Protein AF-D8SFE8-F1 (afdb_monomer)

Foldseek 3Di:
DFPDPAQLPDPLVAAKWWWPDKDFPDPVVCVQQPDAQQGDPSSVVPDPPGPQKGFPTWMWGDDSPQFKIKIKTWIAGPNKTKIKIWIWGWDWDQDPPPSGIKIKIFTAWIWIAIPNRTPDIDGPVPVRDIWIKAWPHDDNFKTWIAIRSRMITIITGDPDDDPD

Nearest PDB structures (foldseek):
  4v0n-assembly3_B  TM=2.119E-01  e=1.381E-01  Chlamydomonas reinhardtii
  6ehb-assembly1_B  TM=2.806E-01  e=8.414E-01  Vibrio cholerae O395
  8glv-assembly1_Cq  TM=2.245E-01  e=4.768E-01  Chlamydomonas reinhardtii
  2pcs-assembly1_A  TM=2.426E-01  e=4.623E+00  Geobacillus kaustophilus HTA426

pLDDT: mean 84.05, std 14.78, range [43.22, 97.56]

Secondary structure (DSSP, 8-state):
--SSSSGGGSGGGSEEEEEEEEEESSHHHHHHHTT-TTHHHHGGG--TTTTTEEEEEEEEEEETTTTEEEEEEEEEETTEEEEEEEEEEEEEEE-TTTSSEEEEEEEEEEEEEETTEEEEEEE-TTT--EEEEEEEEE-SSEEEEEETTTEEEEEEE--PPP--

Solvent-accessible surface area (backbone atoms only — not comparable to full-atom values): 8966 Å² total; per-residue (Å²): 133,55,84,38,91,56,31,73,79,37,77,69,60,37,45,38,27,37,56,78,45,57,45,57,70,48,67,86,52,32,81,78,63,68,89,54,72,30,46,75,64,54,58,75,65,67,60,95,58,79,89,52,47,33,49,75,44,42,39,39,38,33,36,72,84,84,24,36,36,36,43,36,41,30,30,36,42,92,88,44,46,34,32,43,36,36,40,23,42,35,45,82,41,80,39,89,89,71,83,41,56,27,40,37,34,35,41,41,32,43,35,36,29,47,77,76,40,77,77,46,74,46,77,28,78,90,73,50,52,70,48,40,36,39,55,76,32,32,54,91,52,42,37,32,34,35,40,71,85,44,29,41,37,37,28,33,56,48,88,76,75,82,91,110

Organism: Selaginella moellendorffii (NCBI:txid88036)

Sequence (164 aa):
MNPTENPVNSHLLSGTWALLYTAPLNEEIVDRYAGTEEGPFLSRIKPLAFGTIKQTRSLQIIDSINGSVKNIADFSFLGINGSLCINAAAVKSLEPDTQGVRLLVTFESFVLTINRIRVATISLAFIKPKGWVDTTYLDDDMRVGRGDKGSIFVAVRTKMVPSL

InterPro domains:
  IPR006843 Plastid lipid-associated protein/fibrillin conserved domain [PF04755] (1-154)
  IPR039633 Plastid-lipid-associated protein [PTHR31906] (2-158)

Structure (mmCIF, N/CA/C/O backbone):
data_AF-D8SFE8-F1
#
_entry.id   AF-D8SFE8-F1
#
loop_
_atom_site.group_PDB
_atom_site.id
_atom_site.type_symbol
_atom_site.label_atom_id
_atom_site.label_alt_id
_atom_site.label_comp_id
_atom_site.label_asym_id
_atom_site.label_entity_id
_atom_site.label_seq_id
_atom_site.pdbx_PDB_ins_code
_atom_site.Cartn_x
_atom_site.Cartn_y
_atom_site.Cartn_z
_atom_site.occupancy
_atom_site.B_iso_or_equiv
_atom_site.auth_seq_id
_atom_site.auth_comp_id
_atom_site.auth_asym_id
_atom_site.auth_atom_id
_atom_site.pdbx_PDB_model_num
ATOM 1 N N . MET A 1 1 ? 8.213 -17.397 -14.082 1.00 70.75 1 MET A N 1
ATOM 2 C CA . MET A 1 1 ? 8.604 -16.165 -14.802 1.00 70.75 1 MET A CA 1
ATOM 3 C C . MET A 1 1 ? 7.561 -15.102 -14.477 1.00 70.75 1 MET A C 1
ATOM 5 O O . MET A 1 1 ? 6.412 -15.482 -14.297 1.00 70.75 1 MET A O 1
ATOM 9 N N . ASN A 1 2 ? 7.940 -13.834 -14.311 1.00 87.00 2 ASN A N 1
ATOM 10 C CA . ASN A 1 2 ? 6.972 -12.754 -14.086 1.00 87.00 2 ASN A CA 1
ATOM 11 C C . ASN A 1 2 ? 6.235 -12.472 -15.412 1.00 87.00 2 ASN A C 1
ATOM 13 O O . ASN A 1 2 ? 6.927 -12.199 -16.392 1.00 87.00 2 ASN A O 1
ATOM 17 N N . PRO A 1 3 ? 4.893 -12.566 -15.481 1.00 94.44 3 PRO A N 1
ATOM 18 C CA . PRO A 1 3 ? 4.162 -12.382 -16.737 1.00 94.44 3 PRO A CA 1
ATOM 19 C C . PRO A 1 3 ? 4.207 -10.936 -17.244 1.00 94.44 3 PRO A C 1
ATOM 21 O O . PRO A 1 3 ? 4.039 -10.703 -18.437 1.00 94.44 3 PRO A O 1
ATOM 24 N N . THR A 1 4 ? 4.490 -9.970 -16.365 1.00 94.31 4 THR A N 1
ATOM 25 C CA . THR A 1 4 ? 4.733 -8.578 -16.748 1.00 94.31 4 THR A CA 1
ATOM 26 C C . THR A 1 4 ? 6.224 -8.264 -16.648 1.00 94.31 4 THR A C 1
ATOM 28 O O . THR A 1 4 ? 6.738 -8.068 -15.550 1.00 94.31 4 THR A O 1
ATOM 31 N N . GLU A 1 5 ? 6.926 -8.162 -17.780 1.00 88.56 5 GLU A N 1
ATOM 32 C CA . GLU A 1 5 ? 8.382 -7.921 -17.810 1.00 88.56 5 GLU A CA 1
ATOM 33 C C . GLU A 1 5 ? 8.804 -6.609 -17.130 1.00 88.56 5 GLU A C 1
ATOM 35 O O . GLU A 1 5 ? 9.834 -6.560 -16.462 1.00 88.56 5 GLU A O 1
ATOM 40 N N . ASN A 1 6 ? 7.991 -5.551 -17.246 1.00 89.44 6 ASN A N 1
ATOM 41 C CA . ASN A 1 6 ? 8.247 -4.257 -16.608 1.00 89.44 6 ASN A CA 1
ATOM 42 C C . ASN A 1 6 ? 7.056 -3.803 -15.742 1.00 89.44 6 ASN A C 1
ATOM 44 O O . ASN A 1 6 ? 6.259 -2.960 -16.171 1.00 89.44 6 ASN A O 1
ATOM 48 N N . PRO A 1 7 ? 6.907 -4.349 -14.519 1.00 93.31 7 PRO A N 1
ATOM 49 C CA . PRO A 1 7 ? 5.730 -4.117 -13.686 1.00 93.31 7 PRO A CA 1
ATOM 50 C C . PRO A 1 7 ? 5.452 -2.649 -13.380 1.00 93.31 7 PRO A C 1
ATOM 52 O O . PRO A 1 7 ? 4.308 -2.215 -13.462 1.00 93.31 7 PRO A O 1
ATOM 55 N N . VAL A 1 8 ? 6.487 -1.862 -13.069 1.00 91.62 8 VAL A N 1
ATOM 56 C CA . VAL A 1 8 ? 6.315 -0.456 -12.665 1.00 91.62 8 VAL A CA 1
ATOM 57 C C . VAL A 1 8 ? 5.862 0.440 -13.819 1.00 91.62 8 VAL A C 1
ATOM 59 O O . VAL A 1 8 ? 5.186 1.450 -13.601 1.00 91.62 8 VAL A O 1
ATOM 62 N N . ASN A 1 9 ? 6.172 0.058 -15.057 1.00 91.31 9 ASN A N 1
ATOM 63 C CA . ASN A 1 9 ? 5.683 0.753 -16.245 1.00 91.31 9 ASN A CA 1
ATOM 64 C C . ASN A 1 9 ? 4.363 0.200 -16.786 1.00 91.31 9 ASN A C 1
ATOM 66 O O . ASN A 1 9 ? 3.749 0.851 -17.629 1.00 91.31 9 ASN A O 1
ATOM 70 N N . SER A 1 10 ? 3.903 -0.949 -16.295 1.00 94.12 10 SER A N 1
ATOM 71 C CA . SER A 1 10 ? 2.640 -1.533 -16.727 1.00 94.12 10 SER A CA 1
ATOM 72 C C . SER A 1 10 ? 1.444 -0.740 -16.207 1.00 94.12 10 SER A C 1
ATOM 74 O O . SER A 1 10 ? 1.388 -0.335 -15.045 1.00 94.12 10 SER A O 1
ATOM 76 N N . HIS A 1 11 ? 0.433 -0.589 -17.061 1.00 94.31 11 HIS A N 1
ATOM 77 C CA . HIS A 1 11 ? -0.867 -0.043 -16.678 1.00 94.31 11 HIS A CA 1
ATOM 78 C C . HIS A 1 11 ? -1.546 -0.881 -15.582 1.00 94.31 11 HIS A C 1
ATOM 80 O O . HIS A 1 11 ? -2.313 -0.337 -14.788 1.00 94.31 11 HIS A O 1
ATOM 86 N N . LEU A 1 12 ? -1.209 -2.175 -15.491 1.00 96.50 12 LEU A N 1
ATOM 87 C CA . LEU A 1 12 ? -1.717 -3.079 -14.464 1.00 96.50 12 LEU A CA 1
ATOM 88 C C . LEU A 1 12 ? -1.310 -2.640 -13.053 1.00 96.50 12 LEU A C 1
ATOM 90 O O . LEU A 1 12 ? -2.020 -2.953 -12.104 1.00 96.50 12 LEU A O 1
ATOM 94 N N . LEU A 1 13 ? -0.211 -1.901 -12.863 1.00 96.06 13 LEU A N 1
ATOM 95 C CA . LEU A 1 13 ? 0.205 -1.505 -11.515 1.00 96.06 13 LEU A CA 1
ATOM 96 C C . LEU A 1 13 ? -0.811 -0.560 -10.852 1.00 96.06 13 LEU A C 1
ATOM 98 O O . LEU A 1 13 ? -1.033 -0.641 -9.639 1.00 96.06 13 LEU A O 1
ATOM 102 N N . SER A 1 14 ? -1.439 0.316 -11.640 1.00 96.06 14 SER A N 1
ATOM 103 C CA . SER A 1 14 ? -2.481 1.206 -11.135 1.00 96.06 14 SER A CA 1
ATOM 104 C C . SER A 1 14 ? -3.715 0.411 -10.701 1.00 96.06 14 SER A C 1
ATOM 106 O O . SER A 1 14 ? -4.155 -0.525 -11.370 1.00 96.06 14 SER A O 1
ATOM 108 N N . GLY A 1 15 ? -4.294 0.792 -9.565 1.00 95.62 15 GLY A N 1
ATOM 109 C CA . GLY A 1 15 ? -5.487 0.160 -9.012 1.00 95.62 15 GLY A CA 1
ATOM 110 C C . GLY A 1 15 ? -5.470 0.059 -7.493 1.00 95.62 15 GLY A C 1
ATOM 111 O O . GLY A 1 15 ? -4.605 0.609 -6.808 1.00 95.62 15 GLY A O 1
ATOM 112 N N . THR A 1 16 ? -6.463 -0.648 -6.960 1.00 97.00 16 THR A N 1
ATOM 113 C CA . THR A 1 16 ? -6.579 -0.939 -5.531 1.00 97.00 16 THR A CA 1
ATOM 114 C C . THR A 1 16 ? -6.128 -2.365 -5.254 1.00 97.00 16 THR A C 1
ATOM 116 O O . THR A 1 16 ? -6.608 -3.319 -5.865 1.00 97.00 16 THR A O 1
ATOM 119 N N . TRP A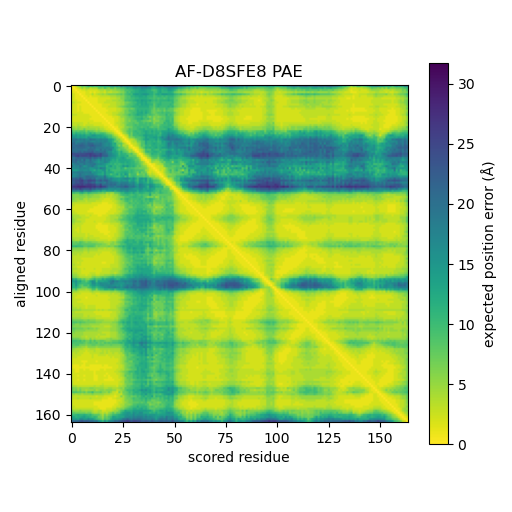 1 17 ? -5.216 -2.492 -4.298 1.00 96.88 17 TRP A N 1
ATOM 120 C CA . TRP A 1 17 ? -4.575 -3.736 -3.910 1.00 96.88 17 TRP A CA 1
ATOM 121 C C . TRP A 1 17 ? -4.862 -4.028 -2.440 1.00 96.88 17 TRP A C 1
ATOM 123 O O . TRP A 1 17 ? -4.507 -3.227 -1.580 1.00 96.88 17 TRP A O 1
ATOM 133 N N . ALA A 1 18 ? -5.474 -5.166 -2.137 1.00 95.38 18 ALA A N 1
ATOM 134 C CA . ALA A 1 18 ? -5.616 -5.658 -0.773 1.00 95.38 18 ALA A CA 1
ATOM 135 C C . ALA A 1 18 ? -4.341 -6.396 -0.361 1.00 95.38 18 ALA A C 1
ATOM 137 O O . ALA A 1 18 ? -3.916 -7.333 -1.037 1.00 95.38 18 ALA A O 1
ATOM 138 N N . LEU A 1 19 ? -3.722 -5.969 0.735 1.00 92.75 19 LEU A N 1
ATOM 139 C CA . LEU A 1 19 ? -2.509 -6.584 1.257 1.00 92.75 19 LEU A CA 1
ATOM 140 C C . LEU A 1 19 ? -2.865 -7.894 1.970 1.00 92.75 19 LEU A C 1
ATOM 142 O O . LEU A 1 19 ? -3.556 -7.869 2.987 1.00 92.75 19 LEU A O 1
ATOM 146 N N . LEU A 1 20 ? -2.394 -9.024 1.443 1.00 87.81 20 LEU A N 1
ATOM 147 C CA . LEU A 1 20 ? -2.613 -10.345 2.042 1.00 87.81 20 LEU A CA 1
ATOM 148 C C . LEU A 1 20 ? -1.522 -10.699 3.047 1.00 87.81 20 LEU A C 1
ATOM 150 O O . LEU A 1 20 ? -1.792 -11.302 4.080 1.00 87.81 20 LEU A O 1
ATOM 154 N N . TYR A 1 21 ? -0.284 -10.321 2.738 1.00 83.56 21 TYR A N 1
ATOM 155 C CA . TYR A 1 21 ? 0.873 -10.654 3.553 1.00 83.56 21 TYR A CA 1
ATOM 156 C C . TYR A 1 21 ? 1.905 -9.537 3.509 1.00 83.56 21 TYR A C 1
ATOM 158 O O . TYR A 1 21 ? 2.146 -8.944 2.455 1.00 83.56 21 TYR A O 1
ATOM 166 N N . THR A 1 22 ? 2.563 -9.303 4.641 1.00 82.31 22 THR A N 1
ATOM 167 C CA . THR A 1 22 ? 3.867 -8.650 4.673 1.00 82.31 22 THR A CA 1
ATOM 168 C C . THR A 1 22 ? 4.756 -9.353 5.682 1.00 82.31 22 THR A C 1
ATOM 170 O O . THR A 1 22 ? 4.273 -9.790 6.725 1.00 82.31 22 THR A O 1
ATOM 173 N N . ALA A 1 23 ? 6.052 -9.388 5.409 1.00 74.44 23 ALA A N 1
ATOM 174 C CA . ALA A 1 23 ? 7.038 -9.758 6.408 1.00 74.44 23 ALA A CA 1
ATOM 175 C C . ALA A 1 23 ? 8.328 -8.964 6.227 1.00 74.44 23 ALA A C 1
ATOM 177 O O . ALA A 1 23 ? 8.653 -8.564 5.101 1.00 74.44 23 ALA A O 1
ATOM 178 N N . PRO A 1 24 ? 9.074 -8.737 7.318 1.00 70.12 24 PRO A N 1
ATOM 179 C CA . PRO A 1 24 ? 10.456 -8.314 7.214 1.00 70.12 24 PRO A CA 1
ATOM 180 C C . PRO A 1 24 ? 11.303 -9.447 6.614 1.00 70.12 24 PRO A C 1
ATOM 182 O O . PRO A 1 24 ? 11.049 -10.625 6.837 1.00 70.12 24 PRO A O 1
ATOM 185 N N . LEU A 1 25 ? 12.323 -9.072 5.852 1.00 63.25 25 LEU A N 1
ATOM 186 C CA . LEU A 1 25 ? 13.347 -9.960 5.304 1.00 63.25 25 LEU A CA 1
ATOM 187 C C . LEU A 1 25 ? 14.454 -10.265 6.318 1.00 63.25 25 LEU A C 1
ATOM 189 O O . LEU A 1 25 ? 15.205 -11.209 6.118 1.00 63.25 25 LEU A O 1
ATOM 193 N N . ASN A 1 26 ? 14.588 -9.454 7.369 1.00 65.50 26 ASN A N 1
ATOM 194 C CA . ASN A 1 26 ? 15.558 -9.691 8.433 1.00 65.50 26 ASN A CA 1
ATOM 195 C C . ASN A 1 26 ? 14.911 -10.536 9.540 1.00 65.50 26 ASN A C 1
ATOM 197 O O . ASN A 1 26 ? 13.950 -10.075 10.161 1.00 65.50 26 ASN A O 1
ATOM 201 N N . GLU A 1 27 ? 15.460 -11.726 9.793 1.00 56.22 27 GLU A N 1
ATOM 202 C CA . GLU A 1 27 ? 15.016 -12.669 10.828 1.00 56.22 27 GLU A CA 1
ATOM 203 C C . GLU A 1 27 ? 14.978 -12.040 12.232 1.00 56.22 27 GLU A C 1
ATOM 205 O O . GLU A 1 27 ? 14.011 -12.247 12.957 1.00 56.22 27 GLU A O 1
ATOM 210 N N . GLU A 1 28 ? 15.911 -11.143 12.579 1.00 58.00 28 GLU A N 1
ATOM 211 C CA . GLU A 1 28 ? 15.883 -10.422 13.869 1.00 58.00 28 GLU A CA 1
ATOM 212 C C . GLU A 1 28 ? 14.644 -9.519 14.034 1.00 58.00 28 GLU A C 1
ATOM 214 O O . GLU A 1 28 ? 14.247 -9.156 15.144 1.00 58.00 28 GLU A O 1
ATOM 219 N N . ILE A 1 29 ? 14.036 -9.107 12.917 1.00 54.53 29 ILE A N 1
ATOM 220 C CA . ILE A 1 29 ? 12.821 -8.286 12.888 1.00 54.53 29 ILE A CA 1
ATOM 221 C C . ILE A 1 29 ? 11.573 -9.181 12.819 1.00 54.53 29 ILE A C 1
ATOM 223 O O . ILE A 1 29 ? 10.519 -8.763 13.302 1.00 54.53 29 ILE A O 1
ATOM 227 N N . VAL A 1 30 ? 11.680 -10.399 12.267 1.00 52.28 30 VAL A N 1
ATOM 228 C CA . VAL A 1 30 ? 10.577 -11.376 12.185 1.00 52.28 30 VAL A CA 1
ATOM 229 C C . VAL A 1 30 ? 10.032 -11.675 13.582 1.00 52.28 30 VAL A C 1
ATOM 231 O O . VAL A 1 30 ? 8.832 -11.505 13.799 1.00 52.28 30 VAL A O 1
ATOM 234 N N . ASP A 1 31 ? 10.899 -11.969 14.554 1.00 51.00 31 ASP A N 1
ATOM 235 C CA . ASP A 1 31 ? 10.494 -12.284 15.936 1.00 51.00 31 ASP A CA 1
ATOM 236 C C . ASP A 1 31 ? 9.745 -11.141 16.641 1.00 51.00 31 ASP A C 1
ATOM 238 O O . ASP A 1 31 ? 8.980 -11.364 17.577 1.00 51.00 31 ASP A O 1
ATOM 242 N N . ARG A 1 32 ? 9.926 -9.893 16.192 1.00 51.62 32 ARG A N 1
ATOM 243 C CA . ARG A 1 32 ? 9.289 -8.721 16.810 1.00 51.62 32 ARG A CA 1
ATOM 244 C C . ARG A 1 32 ? 7.870 -8.457 16.292 1.00 51.62 32 ARG A C 1
ATOM 246 O O . ARG A 1 32 ? 7.121 -7.738 16.954 1.00 51.62 32 ARG A O 1
ATOM 253 N N . TYR A 1 33 ? 7.512 -8.975 15.114 1.00 50.38 33 TYR A N 1
ATOM 254 C CA . TYR A 1 33 ? 6.286 -8.579 14.401 1.00 50.38 33 TYR A CA 1
ATOM 255 C C . TYR A 1 33 ? 5.507 -9.735 13.754 1.00 50.38 33 TYR A C 1
ATOM 257 O O . TYR A 1 33 ? 4.444 -9.497 13.180 1.00 50.38 33 TYR A O 1
ATOM 265 N N . ALA A 1 34 ? 5.995 -10.974 13.833 1.00 43.22 34 ALA A N 1
ATOM 266 C CA . ALA A 1 34 ? 5.275 -12.143 13.344 1.00 43.22 34 ALA A CA 1
ATOM 267 C C . ALA A 1 34 ? 4.043 -12.446 14.221 1.00 43.22 34 ALA A C 1
ATOM 269 O O . ALA A 1 34 ? 4.153 -12.610 15.432 1.00 43.22 34 ALA A O 1
ATOM 270 N N . GLY A 1 35 ? 2.862 -12.548 13.600 1.00 49.16 35 GLY A N 1
ATOM 271 C CA . GLY A 1 35 ? 1.679 -13.156 14.223 1.00 49.16 35 GLY A CA 1
ATOM 272 C C . GLY A 1 35 ? 0.823 -12.270 15.137 1.00 49.16 35 GLY A C 1
ATOM 273 O O . GLY A 1 35 ? 0.066 -12.810 15.937 1.00 49.16 35 GLY A O 1
ATOM 274 N N . THR A 1 36 ? 0.896 -10.938 15.045 1.00 53.06 36 THR A N 1
ATOM 275 C CA . THR A 1 36 ? 0.030 -10.057 15.854 1.00 53.06 36 THR A CA 1
ATOM 276 C C . THR A 1 36 ? -1.335 -9.812 15.192 1.00 53.06 36 THR A C 1
ATOM 278 O O . THR A 1 36 ? -1.434 -9.681 13.970 1.00 53.06 36 THR A O 1
ATOM 281 N N . GLU A 1 37 ? -2.403 -9.689 15.994 1.00 52.94 37 GLU A N 1
ATOM 282 C CA . GLU A 1 37 ? -3.777 -9.394 15.517 1.00 52.94 37 GLU A CA 1
ATOM 283 C C . GLU A 1 37 ? -3.916 -8.017 14.822 1.00 52.94 37 GLU A C 1
ATOM 285 O O . GLU A 1 37 ? -4.913 -7.716 14.162 1.00 52.94 37 GLU A O 1
ATOM 290 N N . GLU A 1 38 ? -2.876 -7.194 14.935 1.00 57.12 38 GLU A N 1
ATOM 291 C CA . GLU A 1 38 ? -2.737 -5.842 14.389 1.00 57.12 38 GLU A CA 1
ATOM 292 C C . GLU A 1 38 ? -2.329 -5.830 12.903 1.00 57.12 38 GLU A C 1
ATOM 294 O O . GLU A 1 38 ? -2.369 -4.796 12.236 1.00 57.12 38 GLU A O 1
ATOM 299 N N . GLY A 1 39 ? -1.909 -6.972 12.358 1.00 56.34 39 GLY A N 1
ATOM 300 C CA . GLY A 1 39 ? -1.553 -7.111 10.951 1.00 56.34 39 GLY A CA 1
ATOM 301 C C . GLY A 1 39 ? -0.288 -6.349 10.499 1.00 56.34 39 GLY A C 1
ATOM 302 O O . GLY A 1 39 ? 0.436 -5.738 11.292 1.00 56.34 39 GLY A O 1
ATOM 303 N N . PRO A 1 40 ? 0.001 -6.384 9.184 1.00 59.25 40 PRO A N 1
ATOM 304 C CA . PRO A 1 40 ? 1.206 -5.851 8.537 1.00 59.25 40 PRO A CA 1
ATOM 305 C C . PRO A 1 40 ? 1.655 -4.444 8.921 1.00 59.25 40 PRO A C 1
ATOM 307 O O . PRO A 1 40 ? 2.843 -4.127 8.897 1.00 59.25 40 PRO A O 1
ATOM 310 N N . PHE A 1 41 ? 0.687 -3.568 9.162 1.00 62.34 41 PHE A N 1
ATOM 311 C CA . PHE A 1 41 ? 0.908 -2.136 9.115 1.00 62.34 41 PHE A CA 1
ATOM 312 C C . PHE A 1 41 ? 0.833 -1.514 10.505 1.00 62.34 41 PHE A C 1
ATOM 314 O O . PHE A 1 41 ? 1.747 -0.784 10.892 1.00 62.34 41 PHE A O 1
ATOM 321 N N . LEU A 1 42 ? -0.197 -1.848 11.291 1.00 61.53 42 LEU A N 1
ATOM 322 C CA . LEU A 1 42 ? -0.344 -1.322 12.651 1.00 61.53 42 LEU A CA 1
ATOM 323 C C . LEU A 1 42 ? 0.695 -1.902 13.613 1.00 61.53 42 LEU A C 1
ATOM 325 O O . LEU A 1 42 ? 1.172 -1.179 14.490 1.00 61.53 42 LEU A O 1
ATOM 329 N N . SER A 1 43 ? 1.147 -3.142 13.388 1.00 60.75 43 SER A N 1
ATOM 330 C CA . SER A 1 43 ? 2.250 -3.748 14.151 1.00 60.75 43 SER A CA 1
ATOM 331 C C . SER A 1 43 ? 3.516 -2.879 14.163 1.00 60.75 43 SER A C 1
ATOM 333 O O . SER A 1 43 ? 4.245 -2.844 15.156 1.00 60.75 43 SER A O 1
ATOM 335 N N . ARG A 1 44 ? 3.757 -2.097 13.104 1.00 64.94 44 ARG A N 1
ATOM 336 C CA . ARG A 1 44 ? 4.926 -1.219 12.984 1.00 64.94 44 ARG A CA 1
ATOM 337 C C . ARG A 1 44 ? 4.800 0.101 13.753 1.00 64.94 44 ARG A C 1
ATOM 339 O O . ARG A 1 44 ? 5.818 0.736 14.020 1.00 64.94 44 ARG A O 1
ATOM 346 N N . ILE A 1 45 ? 3.585 0.513 14.115 1.00 58.97 45 ILE A N 1
ATOM 347 C CA . ILE A 1 45 ? 3.294 1.841 14.686 1.00 58.97 45 ILE A CA 1
ATOM 348 C C . ILE A 1 45 ? 3.337 1.835 16.233 1.00 58.97 45 ILE A C 1
ATOM 350 O O . ILE A 1 45 ? 3.290 2.897 16.844 1.00 58.97 45 ILE A O 1
ATOM 354 N N . LYS A 1 46 ? 3.527 0.671 16.880 1.00 55.38 46 LYS A N 1
ATOM 355 C CA . LYS A 1 46 ? 3.639 0.498 18.350 1.00 55.38 46 LYS A CA 1
ATOM 356 C C . LYS A 1 46 ? 2.678 1.394 19.173 1.00 55.38 46 LYS A C 1
ATOM 358 O O . LYS A 1 46 ? 3.147 2.173 20.009 1.00 55.38 46 LYS A O 1
ATOM 363 N N . PRO A 1 47 ? 1.350 1.333 18.970 1.00 53.12 47 PRO A N 1
ATOM 364 C CA . PRO A 1 47 ? 0.428 2.055 19.842 1.00 53.12 47 PRO A CA 1
ATOM 365 C C . PRO A 1 47 ? 0.526 1.519 21.281 1.00 53.12 47 PRO A C 1
ATOM 367 O O . PRO A 1 47 ? 0.686 0.322 21.488 1.00 53.12 47 PRO A O 1
ATOM 370 N N . LEU A 1 48 ? 0.381 2.390 22.288 1.00 53.19 48 LEU A N 1
ATOM 371 C CA . LEU A 1 48 ? 0.346 2.010 23.715 1.00 53.19 48 LEU A CA 1
ATOM 372 C C . LEU A 1 48 ? -0.745 0.968 24.057 1.00 53.19 48 LEU A C 1
ATOM 374 O O . LEU A 1 48 ? -0.705 0.378 25.129 1.00 53.19 48 LEU A O 1
ATOM 378 N N . ALA A 1 49 ? -1.698 0.729 23.152 1.00 54.19 49 ALA A N 1
ATOM 379 C CA . ALA A 1 49 ? -2.835 -0.176 23.303 1.00 54.19 49 ALA A CA 1
ATOM 380 C C . ALA A 1 49 ? -2.608 -1.564 22.662 1.00 54.19 49 ALA A C 1
ATOM 382 O O . ALA A 1 49 ? -3.516 -2.107 22.031 1.00 54.19 49 ALA A O 1
ATOM 383 N N . PHE A 1 50 ? -1.395 -2.119 22.787 1.00 52.50 50 PHE A N 1
ATOM 384 C CA . PHE A 1 50 ? -1.045 -3.461 22.296 1.00 52.50 50 PHE A CA 1
ATOM 385 C C . PHE A 1 50 ? -2.115 -4.500 22.696 1.00 52.50 50 PHE A C 1
ATOM 387 O O . PHE A 1 50 ? -2.347 -4.715 23.884 1.00 52.50 50 PHE A O 1
ATOM 394 N N . GLY A 1 51 ? -2.770 -5.123 21.705 1.00 58.25 51 GLY A N 1
ATOM 395 C CA . GLY A 1 51 ? -3.779 -6.178 21.897 1.00 58.25 51 GLY A CA 1
ATOM 396 C C . GLY A 1 51 ? -5.238 -5.710 21.937 1.00 58.25 51 GLY A C 1
ATOM 397 O O . GLY A 1 51 ? -6.128 -6.528 22.142 1.00 58.25 51 GLY A O 1
ATOM 398 N N . THR A 1 52 ? -5.509 -4.412 21.760 1.00 68.06 52 THR A N 1
ATOM 399 C CA . THR A 1 52 ? -6.888 -3.874 21.754 1.00 68.06 52 THR A CA 1
ATOM 400 C C . THR A 1 52 ? -7.335 -3.388 20.373 1.00 68.06 52 THR A C 1
ATOM 402 O O . THR A 1 52 ? -8.528 -3.164 20.145 1.00 68.06 52 THR A O 1
ATOM 405 N N . ILE A 1 53 ? -6.393 -3.189 19.452 1.00 76.38 53 ILE A N 1
ATOM 406 C CA . ILE A 1 53 ? -6.679 -2.771 18.087 1.00 76.38 53 ILE A CA 1
ATOM 407 C C . ILE A 1 53 ? -6.688 -4.040 17.220 1.00 76.38 53 ILE A C 1
ATOM 409 O O . ILE A 1 53 ? -5.927 -4.981 17.410 1.00 76.38 53 ILE A O 1
ATOM 413 N N . LYS A 1 54 ? -7.644 -4.130 16.302 1.00 82.25 54 LYS A N 1
ATOM 414 C CA . LYS A 1 54 ? -7.715 -5.219 15.329 1.00 82.25 54 LYS A CA 1
ATOM 415 C C . LYS A 1 54 ? -7.742 -4.612 13.952 1.00 82.25 54 LYS A C 1
ATOM 417 O O . LYS A 1 54 ? -8.682 -3.884 13.629 1.00 82.25 54 LYS A O 1
ATOM 422 N N . GLN A 1 55 ? -6.754 -4.930 13.125 1.00 83.81 55 GLN A N 1
ATOM 423 C CA . GLN A 1 55 ? -6.769 -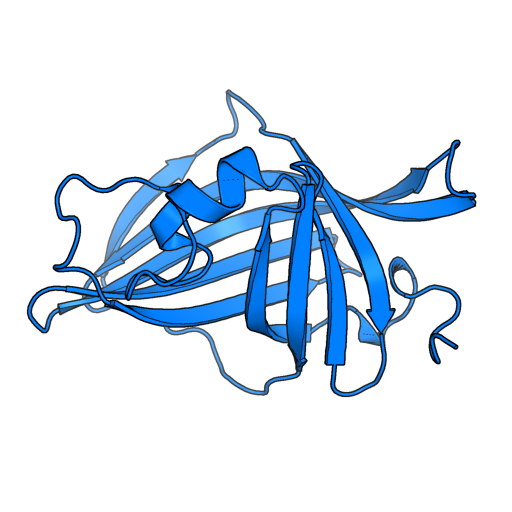4.485 11.738 1.00 83.81 55 GLN A CA 1
ATOM 424 C C . GLN A 1 55 ? -7.841 -5.264 10.973 1.00 83.81 55 GLN A C 1
ATOM 426 O O . GLN A 1 55 ? -7.833 -6.493 10.930 1.00 83.81 55 GLN A O 1
ATOM 431 N N . THR A 1 56 ? -8.783 -4.548 10.372 1.00 87.31 56 THR A N 1
ATOM 432 C CA . THR A 1 56 ? -9.904 -5.142 9.634 1.00 87.31 56 THR A CA 1
ATOM 433 C C . THR A 1 56 ? -9.638 -5.168 8.137 1.00 87.31 56 THR A C 1
ATOM 435 O O . THR A 1 56 ? -10.133 -6.054 7.441 1.00 87.31 56 THR A O 1
ATOM 438 N N . ARG A 1 57 ? -8.832 -4.228 7.628 1.00 89.19 57 ARG A N 1
ATOM 439 C CA . ARG A 1 57 ? -8.472 -4.161 6.210 1.00 89.19 57 ARG A CA 1
ATOM 440 C C . ARG A 1 57 ? -7.146 -3.439 6.000 1.00 89.19 57 ARG A C 1
ATOM 442 O O . ARG A 1 57 ? -6.839 -2.478 6.696 1.00 89.19 57 ARG A O 1
ATOM 449 N N . SER A 1 58 ? -6.386 -3.872 4.996 1.00 92.00 58 SER A N 1
ATOM 450 C CA . SER A 1 58 ? -5.190 -3.173 4.521 1.00 92.00 58 SER A CA 1
ATOM 451 C C . SER A 1 58 ? -5.238 -3.030 3.005 1.00 92.00 58 SER A C 1
ATOM 453 O O . SER A 1 58 ? -5.239 -4.027 2.281 1.00 92.00 58 SER A O 1
ATOM 455 N N . LEU A 1 59 ? -5.318 -1.788 2.530 1.00 94.62 59 LEU A N 1
ATOM 456 C CA . LEU A 1 59 ? -5.345 -1.450 1.112 1.00 94.62 59 LEU A CA 1
ATOM 457 C C . LEU A 1 59 ? -4.133 -0.608 0.727 1.00 94.62 59 LEU A C 1
ATOM 459 O O . LEU A 1 59 ? -3.721 0.289 1.460 1.00 94.62 59 LEU A O 1
ATOM 463 N N . GLN A 1 60 ? -3.638 -0.838 -0.480 1.00 94.56 60 GLN A N 1
ATOM 464 C CA . GLN A 1 60 ? -2.732 0.052 -1.181 1.00 94.56 60 GLN A CA 1
ATOM 465 C C . GLN A 1 60 ? -3.388 0.483 -2.493 1.00 94.56 60 GLN A C 1
ATOM 467 O O . GLN A 1 60 ? -3.679 -0.341 -3.356 1.00 94.56 60 GLN A O 1
ATOM 472 N N . ILE A 1 61 ? -3.636 1.778 -2.642 1.00 96.12 61 ILE A N 1
ATOM 473 C CA . ILE A 1 61 ? -4.144 2.375 -3.877 1.00 96.12 61 ILE A CA 1
ATOM 474 C C . ILE A 1 61 ? -2.956 2.992 -4.588 1.00 96.12 61 ILE A C 1
ATOM 476 O O . ILE A 1 61 ? -2.272 3.833 -4.007 1.00 96.12 61 ILE A O 1
ATOM 480 N N . ILE A 1 62 ? -2.708 2.570 -5.820 1.00 96.06 62 ILE A N 1
ATOM 481 C CA . ILE A 1 62 ? -1.611 3.073 -6.639 1.00 96.06 62 ILE A CA 1
ATOM 482 C C . ILE A 1 62 ? -2.213 3.756 -7.857 1.00 96.06 62 ILE A C 1
ATOM 484 O O . ILE A 1 62 ? -2.973 3.148 -8.606 1.00 96.06 62 ILE A O 1
ATOM 488 N N . ASP A 1 63 ? -1.838 5.007 -8.065 1.00 95.56 63 ASP A N 1
ATOM 489 C CA . ASP A 1 63 ? -2.011 5.720 -9.318 1.00 95.56 63 ASP A CA 1
ATOM 490 C C . ASP A 1 63 ? -0.619 6.001 -9.882 1.00 95.56 63 ASP A C 1
ATOM 492 O O . ASP A 1 63 ? 0.023 7.007 -9.575 1.00 95.56 63 ASP A O 1
ATOM 496 N N . SER A 1 64 ? -0.118 5.053 -10.673 1.00 91.12 64 SER A N 1
ATOM 497 C CA . SER A 1 64 ? 1.219 5.137 -11.267 1.00 91.12 64 SER A CA 1
ATOM 498 C C . SER A 1 64 ? 1.304 6.135 -12.426 1.00 91.12 64 SER A C 1
ATOM 500 O O . SER A 1 64 ? 2.408 6.422 -12.890 1.00 91.12 64 SER A O 1
ATOM 502 N N . ILE A 1 65 ? 0.159 6.644 -12.898 1.00 89.19 65 ILE A N 1
ATOM 503 C CA . ILE A 1 65 ? 0.065 7.612 -13.994 1.00 89.19 65 ILE A CA 1
ATOM 504 C C . ILE A 1 65 ? 0.182 9.021 -13.420 1.00 89.19 65 ILE A C 1
ATOM 506 O O . ILE A 1 65 ? 1.045 9.784 -13.844 1.00 89.19 65 ILE A O 1
ATOM 510 N N . ASN A 1 66 ? -0.637 9.338 -12.414 1.00 93.69 66 ASN A N 1
ATOM 511 C CA . ASN A 1 66 ? -0.623 10.646 -11.756 1.00 93.69 66 ASN A CA 1
ATOM 512 C C . ASN A 1 66 ? 0.394 10.734 -10.608 1.00 93.69 66 ASN A C 1
ATOM 514 O O . ASN A 1 66 ? 0.561 11.794 -10.011 1.00 93.69 66 ASN A O 1
ATOM 518 N N . GLY A 1 67 ? 1.074 9.632 -10.285 1.00 94.94 67 GLY A N 1
ATOM 519 C CA . GLY A 1 67 ? 2.158 9.612 -9.309 1.00 94.94 67 GLY A CA 1
ATOM 520 C C . GLY A 1 67 ? 1.676 9.740 -7.868 1.00 94.94 67 GLY A C 1
ATOM 521 O O . GLY A 1 67 ? 2.249 10.499 -7.089 1.00 94.94 67 GLY A O 1
ATOM 522 N N . SER A 1 68 ? 0.630 9.001 -7.489 1.00 96.25 68 SER A N 1
ATOM 523 C CA . SER A 1 68 ? 0.148 8.969 -6.103 1.00 96.25 68 SER A CA 1
ATOM 524 C C . SER A 1 68 ? -0.003 7.548 -5.572 1.00 96.25 68 SER A C 1
ATOM 526 O O . SER A 1 68 ? -0.342 6.612 -6.297 1.00 96.25 68 SER A O 1
ATOM 528 N N . VAL A 1 69 ? 0.260 7.380 -4.279 1.00 95.69 69 VAL A N 1
ATOM 529 C CA . VAL A 1 69 ? 0.073 6.126 -3.550 1.00 95.69 69 VAL A CA 1
ATOM 530 C C . VAL A 1 69 ? -0.625 6.423 -2.232 1.00 95.69 69 VAL A C 1
ATOM 532 O O . VAL A 1 69 ? -0.268 7.360 -1.517 1.00 95.69 69 VAL A O 1
ATOM 535 N N . LYS A 1 70 ? -1.610 5.597 -1.883 1.00 95.62 70 LYS A N 1
ATOM 536 C CA . LYS A 1 70 ? -2.266 5.630 -0.576 1.00 95.62 70 LYS A CA 1
ATOM 537 C C . LYS A 1 70 ? -2.175 4.274 0.087 1.00 95.62 70 LYS A C 1
ATOM 539 O O . LYS A 1 70 ? -2.570 3.279 -0.511 1.00 95.62 70 LYS A O 1
ATOM 544 N N . ASN A 1 71 ? -1.702 4.245 1.326 1.00 93.50 71 ASN A N 1
ATOM 545 C CA . ASN A 1 71 ? -1.790 3.065 2.182 1.00 93.50 71 ASN A CA 1
ATOM 546 C C . ASN A 1 71 ? -2.873 3.306 3.222 1.00 93.50 71 ASN A C 1
ATOM 548 O O . ASN A 1 71 ? -2.818 4.306 3.930 1.00 93.50 71 ASN A O 1
ATOM 552 N N . ILE A 1 72 ? -3.844 2.408 3.307 1.00 94.00 72 ILE A N 1
ATOM 553 C CA . ILE A 1 72 ? -4.997 2.528 4.193 1.00 94.00 72 ILE A CA 1
ATOM 554 C C . ILE A 1 72 ? -5.030 1.294 5.079 1.00 94.00 72 ILE A C 1
ATOM 556 O O . ILE A 1 72 ? -5.100 0.173 4.575 1.00 94.00 72 ILE A O 1
ATOM 560 N N . ALA A 1 73 ? -4.976 1.505 6.388 1.00 91.69 73 ALA A N 1
ATOM 561 C CA . ALA A 1 73 ? -5.190 0.470 7.385 1.00 91.69 73 ALA A CA 1
ATOM 562 C C . ALA A 1 73 ? -6.465 0.797 8.157 1.00 91.69 73 ALA A C 1
ATOM 564 O O . ALA A 1 73 ? -6.491 1.737 8.952 1.00 91.69 73 ALA A O 1
ATOM 565 N N . ASP A 1 74 ? -7.517 0.027 7.905 1.00 91.75 74 ASP A N 1
ATOM 566 C CA . ASP A 1 74 ? -8.729 0.093 8.707 1.00 91.75 74 ASP A CA 1
ATOM 567 C C . ASP A 1 74 ? -8.580 -0.797 9.928 1.00 91.75 74 ASP A C 1
ATOM 569 O O . ASP A 1 74 ? -7.957 -1.864 9.882 1.00 91.75 74 ASP A O 1
ATOM 573 N N . PHE A 1 75 ? -9.179 -0.357 11.022 1.00 89.50 75 PHE A N 1
ATOM 574 C CA . PHE A 1 75 ? -9.111 -1.045 12.291 1.00 89.50 75 PHE A CA 1
ATOM 575 C C . PHE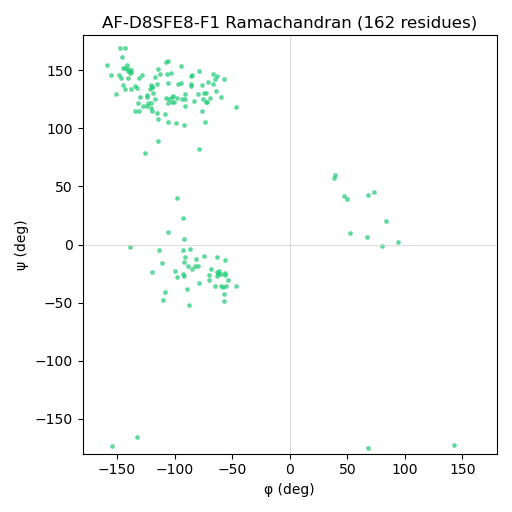 A 1 75 ? -10.406 -0.913 13.083 1.00 89.50 75 PHE A C 1
ATOM 577 O O . PHE A 1 75 ? -11.225 -0.025 12.846 1.00 89.50 75 PHE A O 1
ATOM 584 N N . SER A 1 76 ? -10.564 -1.802 14.053 1.00 89.06 76 SER A N 1
ATOM 585 C CA . SER A 1 76 ? -11.558 -1.717 15.114 1.00 89.06 76 SER A CA 1
ATOM 586 C C . SER A 1 76 ? -10.838 -1.662 16.455 1.00 89.06 76 SER A C 1
ATOM 588 O O . SER A 1 76 ? -9.919 -2.441 16.695 1.00 89.06 76 SER A O 1
ATOM 590 N N . PHE A 1 77 ? -11.275 -0.772 17.337 1.00 84.50 77 PHE A N 1
ATOM 591 C CA . PHE A 1 77 ? -10.783 -0.633 18.704 1.00 84.50 77 PHE A CA 1
ATOM 592 C C . PHE A 1 77 ? -11.980 -0.502 19.643 1.00 84.50 77 PHE A C 1
ATOM 594 O O . PHE A 1 77 ? -12.734 0.461 19.538 1.00 84.50 77 PHE A O 1
ATOM 601 N N . LEU A 1 78 ? -12.192 -1.481 20.530 1.00 85.62 78 LEU A N 1
ATOM 602 C CA . LEU A 1 78 ? -13.333 -1.501 21.465 1.00 85.62 78 LEU A CA 1
ATOM 603 C C . LEU A 1 78 ? -14.702 -1.248 20.786 1.00 85.62 78 LEU A C 1
ATOM 605 O O . LEU A 1 78 ? -15.550 -0.532 21.311 1.00 85.62 78 LEU A O 1
ATOM 609 N N . GLY A 1 79 ? -14.909 -1.809 19.589 1.00 85.50 79 GLY A N 1
ATOM 610 C CA . GLY A 1 79 ? -16.138 -1.635 18.798 1.00 85.50 79 GLY A CA 1
ATOM 611 C C . GLY A 1 79 ? -16.224 -0.324 18.006 1.00 85.50 79 GLY A C 1
ATOM 612 O O . GLY A 1 79 ? -17.186 -0.115 17.270 1.00 85.50 79 GLY A O 1
ATOM 613 N N . ILE A 1 80 ? -15.221 0.547 18.117 1.00 88.69 80 ILE A N 1
ATOM 614 C CA . ILE A 1 80 ? -15.102 1.780 17.339 1.00 88.69 80 ILE A CA 1
ATOM 615 C C . ILE A 1 80 ? -14.298 1.488 16.074 1.00 88.69 80 ILE A C 1
ATOM 617 O O . ILE A 1 80 ? -13.160 1.025 16.149 1.00 88.69 80 ILE A O 1
ATOM 621 N N . ASN A 1 81 ? -14.867 1.806 14.912 1.00 92.00 81 ASN A N 1
ATOM 622 C CA . ASN A 1 81 ? -14.177 1.655 13.636 1.00 92.00 81 ASN A CA 1
ATOM 623 C C . ASN A 1 81 ? -13.328 2.891 13.332 1.00 92.00 81 ASN A C 1
ATOM 625 O O . ASN A 1 81 ? -13.773 4.031 13.498 1.00 92.00 81 ASN A O 1
ATOM 629 N N . GLY A 1 82 ? -12.126 2.664 12.821 1.00 92.25 82 GLY A N 1
ATOM 630 C CA . GLY A 1 82 ? -11.218 3.713 12.398 1.00 92.25 82 GLY A CA 1
ATOM 631 C C . GLY A 1 82 ? -10.426 3.344 11.156 1.00 92.25 82 GLY A C 1
ATOM 632 O O . GLY A 1 82 ? -10.437 2.205 10.694 1.00 92.25 82 GLY A O 1
ATOM 633 N N . SER A 1 83 ? -9.753 4.343 10.602 1.00 93.00 83 SER A N 1
ATOM 634 C CA . SER A 1 83 ? -8.879 4.204 9.446 1.00 93.00 83 SER A CA 1
ATOM 635 C C . SER A 1 83 ? -7.669 5.112 9.595 1.00 93.00 83 SER A C 1
ATOM 637 O O . SER A 1 83 ? -7.803 6.288 9.944 1.00 93.00 83 SER A O 1
ATOM 639 N N . LEU A 1 84 ? -6.488 4.566 9.327 1.00 92.62 84 LEU A N 1
ATOM 640 C CA . LEU A 1 84 ? -5.253 5.317 9.172 1.00 92.62 84 LEU A CA 1
ATOM 641 C C . LEU A 1 84 ? -4.855 5.304 7.696 1.00 92.62 84 LEU A C 1
ATOM 643 O O . LEU A 1 84 ? -4.483 4.264 7.153 1.00 92.62 84 LEU A O 1
ATOM 647 N N . CYS A 1 85 ? -4.909 6.468 7.054 1.00 93.94 85 CYS A N 1
ATOM 648 C CA . CYS A 1 85 ? -4.506 6.652 5.665 1.00 93.94 85 CYS A CA 1
ATOM 649 C C . CYS A 1 85 ? -3.182 7.415 5.591 1.00 93.94 85 CYS A C 1
ATOM 651 O O . CYS A 1 85 ? -3.066 8.524 6.112 1.00 93.94 85 CYS A O 1
ATOM 653 N N . ILE A 1 86 ? -2.200 6.852 4.893 1.00 94.06 86 ILE A N 1
ATOM 654 C CA . ILE A 1 86 ? -0.964 7.533 4.511 1.00 94.06 86 ILE A CA 1
ATOM 655 C C . ILE A 1 86 ? -1.066 7.929 3.051 1.00 94.06 86 ILE A C 1
ATOM 657 O O . ILE A 1 86 ? -1.221 7.057 2.196 1.00 94.06 86 ILE A O 1
ATOM 661 N N . ASN A 1 87 ? -0.921 9.219 2.770 1.00 96.25 87 ASN A N 1
ATOM 662 C CA . ASN A 1 87 ? -0.785 9.721 1.408 1.00 96.25 87 ASN A CA 1
ATOM 663 C C . ASN A 1 87 ? 0.696 9.870 1.061 1.00 96.25 87 ASN A C 1
ATOM 665 O O . ASN A 1 87 ? 1.490 10.327 1.890 1.00 96.25 87 ASN A O 1
ATOM 669 N N . ALA A 1 88 ? 1.056 9.489 -0.157 1.00 96.44 88 ALA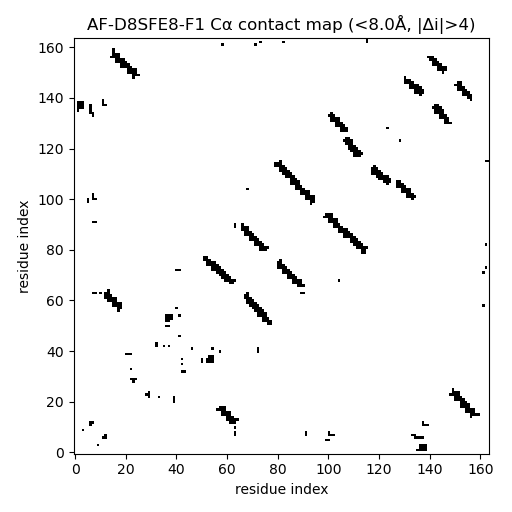 A N 1
ATOM 670 C CA . ALA A 1 88 ? 2.392 9.640 -0.697 1.00 96.44 88 ALA A CA 1
ATOM 671 C C . ALA A 1 88 ? 2.346 10.048 -2.172 1.00 96.44 88 ALA A C 1
ATOM 673 O O . ALA A 1 88 ? 1.532 9.532 -2.942 1.00 96.44 88 ALA A O 1
ATOM 674 N N . ALA A 1 89 ? 3.284 10.902 -2.569 1.00 97.31 89 ALA A N 1
ATOM 675 C CA . ALA A 1 89 ? 3.641 11.088 -3.967 1.00 97.31 89 ALA A CA 1
ATOM 676 C C . ALA A 1 89 ? 4.550 9.942 -4.417 1.00 97.31 89 ALA A C 1
ATOM 678 O O . ALA A 1 89 ? 5.327 9.401 -3.623 1.00 97.31 89 ALA A O 1
ATOM 679 N N . ALA A 1 90 ? 4.473 9.590 -5.693 1.00 95.88 90 ALA A N 1
ATOM 680 C CA . ALA A 1 90 ? 5.213 8.490 -6.275 1.00 95.88 90 ALA A CA 1
ATOM 681 C C . ALA A 1 90 ? 5.786 8.856 -7.644 1.00 95.88 90 ALA A C 1
ATOM 683 O O . ALA A 1 90 ? 5.086 9.393 -8.498 1.00 95.88 90 ALA A O 1
ATOM 684 N N . VAL A 1 91 ? 7.057 8.527 -7.865 1.00 95.31 91 VAL A N 1
ATOM 685 C CA . VAL A 1 91 ? 7.738 8.726 -9.149 1.00 95.31 91 VAL A CA 1
ATOM 686 C C . VAL A 1 91 ? 8.454 7.451 -9.565 1.00 95.31 91 VAL A C 1
ATOM 688 O O . VAL A 1 91 ? 8.986 6.718 -8.732 1.00 95.31 91 VAL A O 1
ATOM 691 N N . LYS A 1 92 ? 8.458 7.169 -10.865 1.00 93.56 92 LYS A N 1
ATOM 692 C CA . LYS A 1 92 ? 9.187 6.034 -11.433 1.00 93.56 92 LYS A CA 1
ATOM 693 C C . LYS A 1 92 ? 10.658 6.424 -11.563 1.00 93.56 92 LYS A C 1
ATOM 695 O O . LYS A 1 92 ? 10.954 7.483 -12.109 1.00 93.56 92 LYS A O 1
ATOM 700 N N . SER A 1 93 ? 11.560 5.586 -11.068 1.00 90.56 93 SER A N 1
ATOM 701 C CA . SER A 1 93 ? 13.006 5.808 -11.147 1.00 90.56 93 SER A CA 1
ATOM 702 C C . SER A 1 93 ? 13.704 4.551 -11.630 1.00 90.56 93 SER A C 1
ATOM 704 O O . SER A 1 93 ? 13.395 3.455 -11.163 1.00 90.56 93 SER A O 1
ATOM 706 N N . LEU A 1 94 ? 14.632 4.711 -12.570 1.00 85.62 94 LEU A N 1
ATOM 707 C CA . LEU A 1 94 ? 15.530 3.641 -12.982 1.00 85.62 94 LEU A CA 1
ATOM 708 C C . LEU A 1 94 ? 16.592 3.473 -11.893 1.00 85.62 94 LEU A C 1
ATOM 710 O O . LEU A 1 94 ? 17.256 4.446 -11.536 1.00 85.62 94 LEU A O 1
ATOM 714 N N . GLU A 1 95 ? 16.748 2.265 -11.363 1.00 79.75 95 GLU A N 1
ATOM 715 C CA . GLU A 1 95 ? 17.770 1.996 -10.355 1.00 79.75 95 GLU A CA 1
ATOM 716 C C . GLU A 1 95 ? 19.055 1.477 -11.017 1.00 79.75 95 GLU A C 1
ATOM 718 O O . GLU A 1 95 ? 18.998 0.473 -11.737 1.00 79.75 95 GLU A O 1
ATOM 723 N N . PRO A 1 96 ? 20.215 2.119 -10.769 1.00 64.31 96 PRO A N 1
ATOM 724 C CA . PRO A 1 96 ? 21.479 1.757 -11.414 1.00 64.31 96 PRO A CA 1
ATOM 725 C C . PRO A 1 96 ? 21.889 0.297 -11.183 1.00 64.31 96 PRO A C 1
ATOM 727 O O . PRO A 1 96 ? 22.407 -0.349 -12.091 1.00 64.31 96 PRO A O 1
ATOM 730 N N . ASP A 1 97 ? 21.610 -0.234 -9.989 1.00 66.19 97 ASP A N 1
ATOM 731 C CA . ASP A 1 97 ? 22.157 -1.517 -9.533 1.00 66.19 97 ASP A CA 1
ATOM 732 C C . ASP A 1 97 ? 21.303 -2.732 -9.921 1.00 66.19 97 ASP A C 1
ATOM 734 O O . ASP A 1 97 ? 21.785 -3.863 -9.895 1.00 66.19 97 ASP A O 1
ATOM 738 N N . THR A 1 98 ? 20.026 -2.534 -10.265 1.00 63.38 98 THR A N 1
ATOM 739 C CA . THR A 1 98 ? 19.097 -3.641 -10.566 1.00 63.38 98 THR A CA 1
ATOM 740 C C . THR A 1 98 ? 18.634 -3.680 -12.018 1.00 63.38 98 THR A C 1
ATOM 742 O O . THR A 1 98 ? 17.899 -4.597 -12.376 1.00 63.38 98 THR A O 1
ATOM 745 N N . GLN A 1 99 ? 19.019 -2.695 -12.845 1.00 63.59 99 GLN A N 1
ATOM 746 C CA . GLN A 1 99 ? 18.488 -2.463 -14.203 1.00 63.59 99 GLN A CA 1
ATOM 747 C C . GLN A 1 99 ? 16.944 -2.375 -14.271 1.00 63.59 99 GLN A C 1
ATOM 749 O O . GLN A 1 99 ? 16.359 -2.352 -15.352 1.00 63.59 99 GLN A O 1
ATOM 754 N N . GLY A 1 100 ? 16.272 -2.307 -13.118 1.00 77.44 100 GLY A N 1
ATOM 755 C CA . GLY A 1 100 ? 14.822 -2.293 -12.978 1.00 77.44 100 GLY A CA 1
ATOM 756 C C . GLY A 1 100 ? 14.303 -0.905 -12.620 1.00 77.44 100 GLY A C 1
ATOM 757 O O . GLY A 1 100 ? 15.022 -0.064 -12.079 1.00 77.44 100 GLY A O 1
ATOM 758 N N . VAL A 1 101 ? 13.026 -0.661 -12.908 1.00 88.25 101 VAL A N 1
ATOM 759 C CA . VAL A 1 101 ? 12.338 0.568 -12.498 1.00 88.25 101 VAL A CA 1
ATOM 760 C C . VAL A 1 101 ? 11.680 0.333 -11.144 1.00 88.25 101 VAL A C 1
ATOM 762 O O . VAL A 1 101 ? 10.929 -0.626 -10.982 1.00 88.25 101 VAL A O 1
ATOM 765 N N . ARG A 1 102 ? 11.922 1.229 -10.186 1.00 91.69 102 ARG A N 1
ATOM 766 C CA . ARG A 1 102 ? 11.233 1.262 -8.892 1.00 91.69 102 ARG A CA 1
ATOM 767 C C . ARG A 1 102 ? 10.270 2.430 -8.810 1.00 91.69 102 ARG A C 1
ATOM 769 O O . ARG A 1 102 ? 10.423 3.445 -9.488 1.00 91.69 102 ARG A O 1
ATOM 776 N N . LEU A 1 103 ? 9.287 2.294 -7.929 1.00 93.06 103 LEU A N 1
ATOM 777 C CA . LEU A 1 103 ? 8.423 3.393 -7.534 1.00 93.06 103 LEU A CA 1
ATOM 778 C C . LEU A 1 103 ? 9.024 4.061 -6.294 1.00 93.06 103 LEU A C 1
ATOM 780 O O . LEU A 1 103 ? 8.931 3.522 -5.191 1.00 93.06 103 LEU A O 1
ATOM 784 N N . LEU A 1 104 ? 9.664 5.21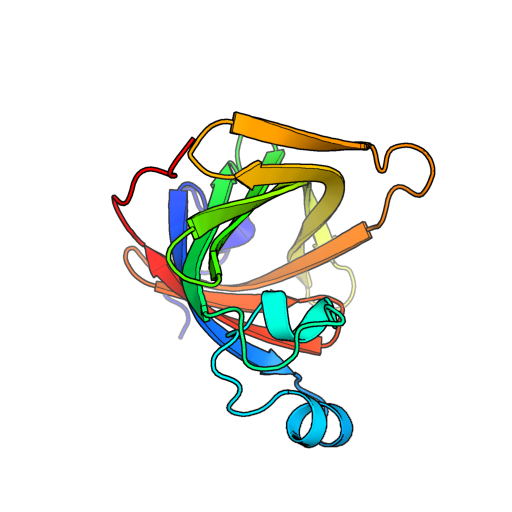6 -6.465 1.00 94.50 104 LEU A N 1
ATOM 785 C CA . LEU A 1 104 ? 10.117 6.036 -5.343 1.00 94.50 104 LEU A CA 1
ATOM 786 C C . LEU A 1 104 ? 8.909 6.725 -4.728 1.00 94.50 104 LEU A C 1
ATOM 788 O O . LEU A 1 104 ? 8.130 7.356 -5.438 1.00 94.50 104 LEU A O 1
ATOM 792 N N . VAL A 1 105 ? 8.769 6.631 -3.412 1.00 94.81 105 VAL A N 1
ATOM 793 C CA . VAL A 1 105 ? 7.654 7.212 -2.668 1.00 94.81 105 VAL A CA 1
ATOM 794 C C . VAL A 1 105 ? 8.152 8.303 -1.733 1.00 94.81 105 VAL A C 1
ATOM 796 O O . VAL A 1 105 ? 9.175 8.148 -1.067 1.00 94.81 105 VAL A O 1
ATOM 799 N N . THR A 1 106 ? 7.419 9.410 -1.670 1.00 95.81 106 THR A N 1
ATOM 800 C CA . THR A 1 106 ? 7.610 10.466 -0.671 1.00 95.81 106 THR A CA 1
ATOM 801 C C . THR A 1 106 ? 6.328 10.591 0.131 1.00 95.81 106 THR A C 1
ATOM 803 O O . THR A 1 106 ? 5.290 10.948 -0.418 1.00 95.81 106 THR A O 1
ATOM 806 N N . PHE A 1 107 ? 6.386 10.274 1.421 1.00 94.25 107 PHE A N 1
ATOM 807 C CA . PHE A 1 107 ? 5.223 10.336 2.299 1.00 94.25 107 PHE A CA 1
ATOM 808 C C . PHE A 1 107 ? 4.865 11.792 2.607 1.00 94.25 107 PHE A C 1
ATOM 810 O O . PHE A 1 107 ? 5.718 12.585 3.007 1.00 94.25 107 PHE A O 1
ATOM 817 N N . GLU A 1 108 ?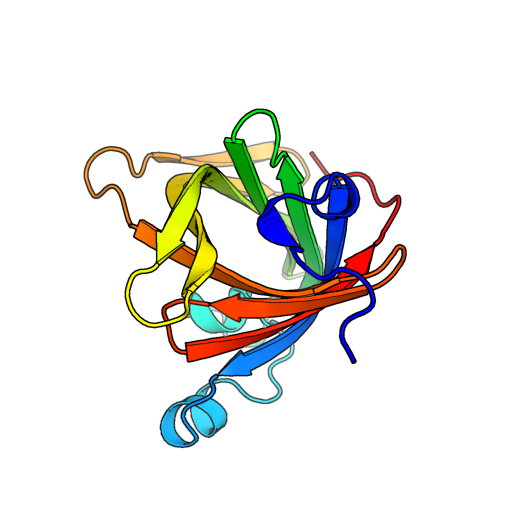 3.593 12.138 2.434 1.00 95.50 108 GLU A N 1
ATOM 818 C CA . GLU A 1 108 ? 3.108 13.519 2.498 1.00 95.50 108 GLU A CA 1
ATOM 819 C C . GLU A 1 108 ? 2.286 13.783 3.755 1.00 95.50 108 GLU A C 1
ATOM 821 O O . GLU A 1 108 ? 2.414 14.840 4.374 1.00 95.50 108 GLU A O 1
ATOM 826 N N . SER A 1 109 ? 1.429 12.837 4.147 1.00 95.19 109 SER A N 1
ATOM 827 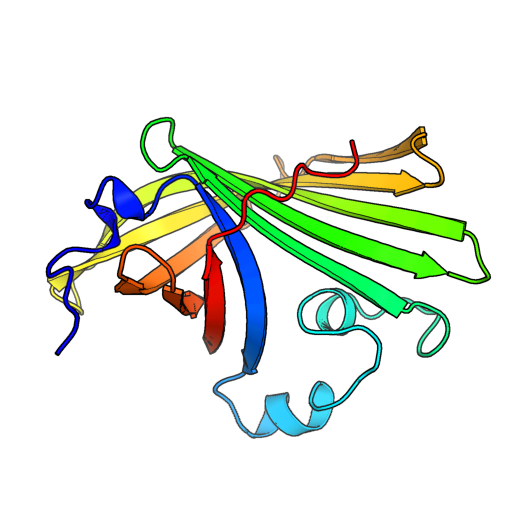C CA . SER A 1 109 ? 0.573 13.004 5.321 1.00 95.19 109 SER A CA 1
ATOM 828 C C . SER A 1 109 ? 0.061 11.693 5.902 1.00 95.19 109 SER A C 1
ATOM 830 O O . SER A 1 109 ? -0.112 10.707 5.185 1.00 95.19 109 SER A O 1
ATOM 832 N N . PHE A 1 110 ? -0.254 11.734 7.196 1.00 93.50 110 PHE A N 1
ATOM 833 C CA . PHE A 1 110 ? -1.097 10.756 7.879 1.00 93.50 110 PHE A CA 1
ATOM 834 C C . PHE A 1 110 ? -2.469 11.360 8.163 1.00 93.50 110 PHE A C 1
ATOM 836 O O . PHE A 1 110 ? -2.578 12.513 8.589 1.00 93.50 110 PHE A O 1
ATOM 843 N N . VAL A 1 111 ? -3.511 10.564 7.968 1.00 94.75 111 VAL A N 1
ATOM 844 C CA . VAL A 1 111 ? -4.898 10.925 8.245 1.00 94.75 111 VAL A CA 1
ATOM 845 C C . VAL A 1 111 ? -5.505 9.856 9.129 1.00 94.75 111 VAL A C 1
ATOM 847 O O . VAL A 1 111 ? -5.584 8.702 8.716 1.00 94.75 111 VAL A O 1
ATOM 850 N N . LEU A 1 112 ? -5.937 10.248 10.325 1.00 93.69 112 LEU A N 1
ATOM 851 C CA . LEU A 1 112 ? -6.673 9.378 11.232 1.00 93.69 112 LEU A CA 1
ATOM 852 C C . LEU A 1 112 ? -8.158 9.724 11.168 1.00 93.69 112 LEU A C 1
ATOM 854 O O . LEU A 1 112 ? -8.552 10.874 11.388 1.00 93.69 112 LEU A O 1
ATOM 858 N N . THR A 1 113 ? -8.965 8.705 10.916 1.00 93.50 113 THR A N 1
ATOM 859 C CA . THR A 1 113 ? -10.422 8.780 10.859 1.00 93.50 113 THR A CA 1
ATOM 860 C C . THR A 1 113 ? -10.999 7.823 11.894 1.00 93.50 113 THR A C 1
ATOM 862 O O . THR A 1 113 ? -10.566 6.679 11.971 1.00 93.50 113 THR A O 1
ATOM 865 N N . ILE A 1 114 ? -11.977 8.271 12.678 1.00 92.75 114 ILE A N 1
ATOM 866 C CA . ILE A 1 114 ? -12.694 7.478 13.685 1.00 92.75 114 ILE A CA 1
ATOM 867 C C . ILE A 1 114 ? -14.188 7.683 13.460 1.00 92.75 114 ILE A C 1
ATOM 869 O O . ILE A 1 114 ? -14.635 8.823 13.380 1.00 92.75 114 ILE A O 1
ATOM 873 N N . ASN A 1 115 ? -14.968 6.607 13.324 1.00 91.00 115 ASN A N 1
ATOM 874 C CA . ASN A 1 115 ? -16.403 6.670 13.010 1.00 91.00 115 ASN A CA 1
ATOM 875 C C . ASN A 1 115 ? -16.727 7.633 11.848 1.00 91.00 115 ASN A C 1
ATOM 877 O O . ASN A 1 115 ? -17.699 8.381 11.904 1.00 91.00 115 ASN A O 1
ATOM 881 N N . ARG A 1 116 ? -15.898 7.618 10.790 1.00 87.62 116 ARG A N 1
ATOM 882 C CA . ARG A 1 116 ? -15.995 8.497 9.599 1.00 87.62 116 ARG A CA 1
ATOM 883 C C . ARG A 1 116 ? -15.717 9.985 9.855 1.00 87.62 116 ARG A C 1
ATOM 885 O O . ARG A 1 116 ? -15.851 10.804 8.953 1.00 87.62 116 ARG A O 1
ATOM 892 N N . ILE A 1 117 ? -15.297 10.345 11.063 1.00 91.69 117 ILE A N 1
ATOM 893 C CA . ILE A 1 117 ? -14.861 11.695 11.413 1.00 91.69 117 ILE A CA 1
ATOM 894 C C . ILE A 1 117 ? -13.340 11.739 11.340 1.00 91.69 117 ILE A C 1
ATOM 896 O O . ILE A 1 117 ? -12.647 10.942 11.974 1.00 91.69 117 ILE A O 1
ATOM 900 N N . ARG A 1 118 ? -12.801 12.686 10.574 1.00 94.31 118 ARG A N 1
ATOM 901 C CA . ARG A 1 118 ? -11.360 12.929 10.503 1.00 94.31 118 ARG A CA 1
ATOM 902 C C . ARG A 1 118 ? -10.893 13.612 11.786 1.00 94.31 118 ARG A C 1
ATOM 904 O O . ARG A 1 118 ? -11.135 14.799 11.976 1.00 94.31 118 ARG A O 1
ATOM 911 N N . VAL A 1 119 ? -10.222 12.860 12.652 1.00 94.00 119 VAL A N 1
ATOM 912 C CA . VAL A 1 119 ? -9.793 13.330 13.980 1.00 94.00 119 VAL A CA 1
ATOM 913 C C . VAL A 1 119 ? -8.384 13.914 13.978 1.00 94.00 119 VAL A C 1
ATOM 915 O O . VAL A 1 119 ? -8.072 14.748 14.821 1.00 94.00 119 VAL A O 1
ATOM 918 N N . ALA A 1 120 ? -7.527 13.510 13.034 1.00 93.19 120 ALA A N 1
ATOM 919 C CA . ALA A 1 120 ? -6.186 14.071 12.915 1.00 93.19 120 ALA A CA 1
ATOM 920 C C . ALA A 1 120 ? -5.687 14.101 11.469 1.00 93.19 120 ALA A C 1
ATOM 922 O O . ALA A 1 120 ? -5.958 13.206 10.666 1.00 93.19 120 ALA A O 1
ATOM 923 N N . THR A 1 121 ? -4.902 15.135 11.166 1.00 95.50 121 THR A N 1
ATOM 924 C CA . THR A 1 121 ? -4.079 15.236 9.957 1.00 95.50 121 THR A CA 1
ATOM 925 C C . THR A 1 121 ? -2.689 15.661 10.358 1.00 95.50 121 THR A C 1
ATOM 927 O O . THR A 1 121 ? -2.521 16.738 10.922 1.00 95.50 121 THR A O 1
ATOM 930 N N . ILE A 1 122 ? -1.695 14.852 10.026 1.00 93.44 122 ILE A N 1
ATOM 931 C CA . ILE A 1 122 ? -0.300 15.174 10.296 1.00 93.44 122 ILE A CA 1
ATOM 932 C C . ILE A 1 122 ? 0.393 15.323 8.952 1.00 93.44 122 ILE A C 1
ATOM 934 O O . ILE A 1 122 ? 0.506 14.357 8.200 1.00 93.44 122 ILE A O 1
ATOM 938 N N . SER A 1 123 ? 0.827 16.544 8.640 1.00 94.31 123 SER A N 1
ATOM 939 C CA . SER A 1 123 ? 1.659 16.812 7.468 1.00 94.31 123 SER A CA 1
ATOM 940 C C . SER A 1 123 ? 3.094 16.367 7.732 1.00 94.31 123 SER A C 1
ATOM 942 O O . SER A 1 123 ? 3.647 16.624 8.800 1.00 94.31 123 SER A O 1
ATOM 944 N N . LEU A 1 124 ? 3.708 15.729 6.740 1.00 91.25 124 LEU A N 1
ATOM 945 C CA . LEU A 1 124 ? 5.097 15.269 6.775 1.00 91.25 124 LEU A CA 1
ATOM 946 C C . LEU A 1 124 ? 6.015 16.133 5.911 1.00 91.25 124 LEU A C 1
ATOM 948 O O . LEU A 1 124 ? 7.175 15.783 5.703 1.00 91.25 124 LEU A O 1
ATOM 952 N N . ALA A 1 125 ? 5.524 17.279 5.431 1.00 86.94 125 ALA A N 1
ATOM 953 C CA . ALA A 1 125 ? 6.254 18.159 4.521 1.00 86.94 125 ALA A CA 1
ATOM 954 C C . ALA A 1 125 ? 7.622 18.619 5.061 1.00 86.94 125 ALA A C 1
ATOM 956 O O . ALA A 1 125 ? 8.514 18.916 4.268 1.00 86.94 125 ALA A O 1
ATOM 957 N N . PHE A 1 126 ? 7.799 18.660 6.387 1.00 85.00 126 PHE A N 1
ATOM 958 C CA . PHE A 1 126 ? 9.047 19.076 7.032 1.00 85.00 126 PHE A CA 1
ATOM 959 C C . PHE A 1 126 ? 10.128 17.981 7.042 1.00 85.00 126 PHE A C 1
ATOM 961 O O . PHE A 1 126 ? 11.306 18.299 6.925 1.00 85.00 126 PHE A O 1
ATOM 968 N N . ILE A 1 127 ? 9.745 16.702 7.136 1.00 88.62 127 ILE A N 1
ATOM 969 C CA . ILE A 1 127 ? 10.682 15.559 7.152 1.00 88.62 127 ILE A CA 1
ATOM 970 C C . ILE A 1 127 ? 10.805 14.855 5.801 1.00 88.62 127 ILE A C 1
ATOM 972 O O . ILE A 1 127 ? 11.810 14.193 5.562 1.00 88.62 127 ILE A O 1
ATOM 976 N N . LYS A 1 128 ? 9.798 14.989 4.926 1.00 88.38 128 LYS A N 1
ATOM 977 C CA . LYS A 1 128 ? 9.712 14.368 3.590 1.00 88.38 128 LYS A CA 1
ATOM 978 C C . LYS A 1 128 ? 10.252 12.933 3.569 1.00 88.38 128 LYS A C 1
ATOM 980 O O . LYS A 1 128 ? 11.222 12.665 2.856 1.00 88.38 128 LYS A O 1
ATOM 985 N N . PRO A 1 129 ? 9.682 12.007 4.358 1.00 91.44 129 PRO A N 1
ATOM 986 C CA . PRO A 1 129 ? 10.225 10.666 4.478 1.00 91.44 129 PRO A CA 1
ATOM 987 C C . PRO A 1 129 ? 10.127 9.973 3.119 1.00 91.44 129 PRO A C 1
ATOM 989 O O . PRO A 1 129 ? 9.082 10.023 2.467 1.00 91.44 129 PRO A O 1
ATOM 992 N N . LYS A 1 130 ? 11.223 9.349 2.687 1.00 92.75 130 LYS A N 1
ATOM 993 C CA . LYS A 1 130 ? 11.318 8.685 1.386 1.00 92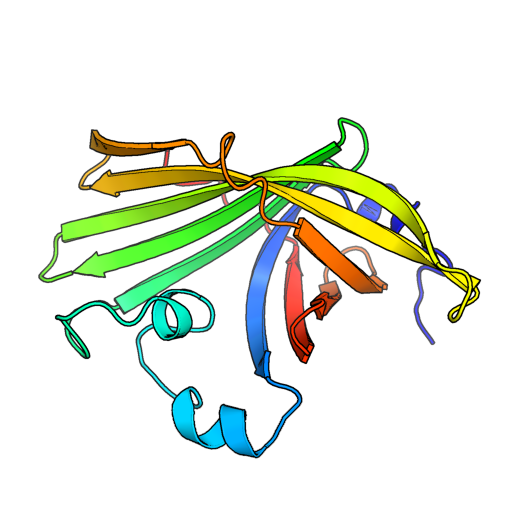.75 130 LYS A CA 1
ATOM 994 C C . LYS A 1 130 ? 11.494 7.186 1.550 1.00 92.75 130 LYS A C 1
ATOM 996 O O . LYS A 1 130 ? 12.093 6.725 2.523 1.00 92.75 130 LYS A O 1
ATOM 1001 N N . GLY A 1 131 ? 11.012 6.460 0.557 1.00 90.94 131 GLY A N 1
ATOM 1002 C CA . GLY A 1 131 ? 11.262 5.041 0.379 1.00 90.94 131 GLY A CA 1
ATOM 1003 C C . GLY A 1 131 ? 11.125 4.662 -1.086 1.00 90.94 131 GLY A C 1
ATOM 1004 O O . GLY A 1 131 ? 10.936 5.514 -1.954 1.00 90.94 131 GLY A O 1
ATOM 1005 N N . TRP A 1 132 ? 11.194 3.372 -1.357 1.00 91.56 132 TRP A N 1
ATOM 1006 C CA . TRP A 1 132 ? 10.955 2.817 -2.675 1.00 91.56 132 TRP A CA 1
ATOM 1007 C C . TRP A 1 132 ? 10.190 1.510 -2.565 1.00 91.56 132 TRP A C 1
ATOM 1009 O O . TRP A 1 132 ? 10.237 0.812 -1.548 1.00 91.56 132 TRP A O 1
ATOM 1019 N N . VAL A 1 133 ? 9.482 1.201 -3.642 1.00 91.75 133 VAL A N 1
ATOM 1020 C CA . VAL A 1 133 ? 8.804 -0.066 -3.850 1.00 91.75 133 VAL A CA 1
ATOM 1021 C C . VAL A 1 133 ? 9.299 -0.676 -5.150 1.00 91.75 133 VAL A C 1
ATOM 1023 O O . VAL A 1 133 ? 9.266 -0.044 -6.206 1.00 91.75 133 VAL A O 1
ATOM 1026 N N . ASP A 1 134 ? 9.738 -1.921 -5.056 1.00 91.56 134 ASP A N 1
ATOM 1027 C CA . ASP A 1 134 ? 10.118 -2.752 -6.189 1.00 91.56 134 ASP A CA 1
ATOM 1028 C C . ASP A 1 134 ? 9.017 -3.790 -6.417 1.00 91.56 134 ASP A C 1
ATOM 1030 O O . ASP A 1 134 ? 8.674 -4.524 -5.492 1.00 91.56 134 ASP A O 1
ATOM 1034 N N . THR A 1 135 ? 8.410 -3.822 -7.602 1.00 93.75 135 THR A N 1
ATOM 1035 C CA . THR A 1 135 ? 7.355 -4.797 -7.923 1.00 93.75 135 THR A CA 1
ATOM 1036 C C . THR A 1 135 ? 7.982 -5.931 -8.716 1.00 93.75 135 THR A C 1
ATOM 1038 O O . THR A 1 135 ? 8.279 -5.776 -9.895 1.00 93.75 135 THR A O 1
ATOM 1041 N N . THR A 1 136 ? 8.188 -7.069 -8.058 1.00 92.62 136 THR A N 1
ATOM 1042 C CA . THR A 1 136 ? 8.947 -8.208 -8.595 1.00 92.62 136 THR A CA 1
ATOM 1043 C C . THR A 1 136 ? 8.069 -9.231 -9.315 1.00 92.62 136 THR A C 1
ATOM 1045 O O . THR A 1 136 ? 8.580 -10.086 -10.035 1.00 92.62 136 THR A O 1
ATOM 1048 N N . TYR A 1 137 ? 6.753 -9.161 -9.109 1.00 95.31 137 TYR A N 1
ATOM 1049 C CA . TYR A 1 137 ? 5.742 -9.933 -9.827 1.00 95.31 137 TYR A CA 1
ATOM 1050 C C . TYR A 1 137 ? 4.489 -9.081 -10.002 1.00 95.31 137 TYR A C 1
ATOM 1052 O O . TYR A 1 137 ? 4.072 -8.423 -9.043 1.00 95.31 137 TYR A O 1
ATOM 1060 N N . LEU A 1 138 ? 3.884 -9.114 -11.187 1.00 97.56 138 LEU A N 1
ATOM 1061 C CA . LEU A 1 138 ? 2.611 -8.455 -11.459 1.00 97.56 138 LEU A CA 1
ATOM 1062 C C . LEU A 1 138 ? 1.843 -9.191 -12.555 1.00 97.56 138 LEU A C 1
ATOM 1064 O O . LEU A 1 138 ? 2.376 -9.395 -13.646 1.00 97.56 138 LEU A O 1
ATOM 1068 N N . ASP A 1 139 ? 0.581 -9.492 -12.285 1.00 97.44 139 ASP A N 1
ATOM 1069 C CA . ASP A 1 139 ? -0.421 -9.870 -13.278 1.00 97.44 139 ASP A CA 1
ATOM 1070 C C . ASP A 1 139 ? -1.730 -9.085 -13.047 1.00 97.44 139 ASP A C 1
ATOM 1072 O O . ASP A 1 139 ? -1.756 -8.056 -12.354 1.00 97.44 139 ASP A O 1
ATOM 1076 N N . ASP A 1 140 ? -2.814 -9.532 -13.675 1.00 96.75 140 ASP A N 1
ATOM 1077 C CA . ASP A 1 140 ? -4.133 -8.919 -13.553 1.00 96.75 140 ASP A CA 1
ATOM 1078 C C . ASP A 1 140 ? -4.704 -8.981 -12.129 1.00 96.75 140 ASP A C 1
ATOM 1080 O O . ASP A 1 140 ? -5.439 -8.073 -11.742 1.00 96.75 140 ASP A O 1
ATOM 1084 N N . ASP A 1 141 ? -4.333 -9.965 -11.310 1.00 97.06 141 ASP A N 1
ATOM 1085 C CA . ASP A 1 141 ? -4.999 -10.268 -10.039 1.00 97.06 141 ASP A CA 1
ATOM 1086 C C . ASP A 1 141 ? -4.089 -10.151 -8.813 1.00 97.06 141 ASP A C 1
ATOM 1088 O O . ASP A 1 141 ? -4.575 -9.932 -7.704 1.00 97.06 141 ASP A O 1
ATOM 1092 N N . MET A 1 142 ? -2.776 -10.266 -8.969 1.00 97.25 142 MET A N 1
ATOM 1093 C CA . MET A 1 142 ? -1.807 -10.356 -7.887 1.00 97.25 142 MET A CA 1
ATOM 1094 C C . MET A 1 142 ? -0.535 -9.568 -8.196 1.00 97.25 142 MET A C 1
ATOM 1096 O O . MET A 1 142 ? -0.066 -9.451 -9.328 1.00 97.25 142 MET A O 1
ATOM 1100 N N . ARG A 1 143 ? 0.079 -9.056 -7.130 1.00 96.38 143 ARG A N 1
ATOM 1101 C CA . ARG A 1 143 ? 1.436 -8.526 -7.171 1.00 96.38 143 ARG A CA 1
ATOM 1102 C C . ARG A 1 143 ? 2.242 -8.945 -5.956 1.00 96.38 143 ARG A C 1
ATOM 1104 O O . ARG A 1 143 ? 1.723 -9.082 -4.844 1.00 96.38 143 ARG A O 1
ATOM 1111 N N . VAL A 1 144 ? 3.542 -9.058 -6.179 1.00 95.44 144 VAL A N 1
ATOM 1112 C CA . VAL A 1 144 ? 4.545 -9.217 -5.128 1.00 95.44 144 VAL A CA 1
ATOM 1113 C C . VAL A 1 144 ? 5.505 -8.051 -5.234 1.00 95.44 144 VAL A C 1
ATOM 1115 O O . VAL A 1 144 ? 5.914 -7.673 -6.334 1.00 95.44 144 VAL A O 1
ATOM 1118 N N . GLY A 1 145 ? 5.868 -7.473 -4.097 1.00 92.06 145 GLY A N 1
ATOM 1119 C CA . GLY A 1 145 ? 6.858 -6.415 -4.086 1.00 92.06 145 GLY A CA 1
ATOM 1120 C C . GLY A 1 145 ? 7.716 -6.385 -2.839 1.00 92.06 145 GLY A C 1
ATOM 1121 O O . GLY A 1 145 ? 7.467 -7.085 -1.855 1.00 92.06 145 GLY A O 1
ATOM 1122 N N . ARG A 1 146 ? 8.759 -5.564 -2.922 1.00 90.19 146 ARG A N 1
ATOM 1123 C CA . ARG A 1 146 ? 9.747 -5.331 -1.877 1.00 90.19 146 ARG A CA 1
ATOM 1124 C C . ARG A 1 146 ? 9.735 -3.865 -1.482 1.00 90.19 146 ARG A C 1
ATOM 1126 O O . ARG A 1 146 ? 9.690 -2.991 -2.346 1.00 90.19 146 ARG A O 1
ATOM 1133 N N . GLY A 1 147 ? 9.774 -3.605 -0.183 1.00 88.69 147 GLY A N 1
ATOM 1134 C CA . GLY A 1 147 ? 9.952 -2.269 0.370 1.00 88.69 147 GLY A CA 1
ATOM 1135 C C . GLY A 1 147 ? 11.414 -1.972 0.692 1.00 88.69 147 GLY A C 1
ATOM 1136 O O . GLY A 1 147 ? 12.186 -2.867 1.041 1.00 88.69 147 GLY A O 1
ATOM 1137 N N . ASP A 1 148 ? 11.760 -0.690 0.664 1.00 82.62 148 ASP A N 1
ATOM 1138 C CA . ASP A 1 148 ? 13.084 -0.143 0.987 1.00 82.62 148 ASP A CA 1
ATOM 1139 C C . ASP A 1 148 ? 13.624 -0.507 2.374 1.00 82.62 148 ASP A C 1
ATOM 1141 O O . ASP A 1 148 ? 14.833 -0.514 2.593 1.00 82.62 148 ASP A O 1
ATOM 1145 N N . LYS A 1 149 ? 12.742 -0.821 3.324 1.00 79.50 149 LYS A N 1
ATOM 1146 C CA . LYS A 1 149 ? 13.115 -1.252 4.681 1.00 79.50 149 LYS A CA 1
ATOM 1147 C C . LYS A 1 149 ? 13.224 -2.769 4.822 1.00 79.50 149 LYS A C 1
ATOM 1149 O O . LYS A 1 149 ? 13.077 -3.286 5.925 1.00 79.50 149 LYS A O 1
ATOM 1154 N N . GLY A 1 150 ? 13.444 -3.471 3.712 1.00 77.06 150 GLY A N 1
ATOM 1155 C CA . GLY A 1 150 ? 13.587 -4.919 3.697 1.00 77.06 150 GLY A CA 1
ATOM 1156 C C . GLY A 1 150 ? 12.283 -5.623 4.045 1.00 77.06 150 GLY A C 1
ATOM 1157 O O . GLY A 1 150 ? 12.305 -6.564 4.820 1.00 77.06 150 GLY A O 1
ATOM 1158 N N . SER A 1 151 ? 11.147 -5.171 3.518 1.00 81.00 151 SER A N 1
ATOM 1159 C CA . SER A 1 151 ? 9.891 -5.924 3.608 1.00 81.00 151 SER A CA 1
ATOM 1160 C C . SER A 1 151 ? 9.580 -6.611 2.284 1.00 81.00 151 SER A C 1
ATOM 1162 O O . SER A 1 151 ? 9.903 -6.077 1.226 1.00 81.00 151 SER A O 1
ATOM 1164 N N . ILE A 1 152 ? 8.932 -7.773 2.337 1.00 87.94 152 ILE A N 1
ATOM 1165 C CA . ILE A 1 152 ? 8.205 -8.362 1.207 1.00 87.94 152 ILE A CA 1
ATOM 1166 C C . ILE A 1 152 ? 6.719 -8.208 1.481 1.00 87.94 152 ILE A C 1
ATOM 1168 O O . ILE A 1 152 ? 6.279 -8.264 2.632 1.00 87.94 152 ILE A O 1
ATOM 1172 N N . PHE A 1 153 ? 5.938 -8.027 0.426 1.00 90.56 153 PHE A N 1
ATOM 1173 C CA . PHE A 1 153 ? 4.494 -8.093 0.513 1.00 90.56 153 PHE A CA 1
ATOM 1174 C C . PHE A 1 153 ? 3.862 -8.798 -0.680 1.00 90.56 153 PHE A C 1
ATOM 1176 O O . PHE A 1 153 ? 4.370 -8.750 -1.801 1.00 90.56 153 PHE A O 1
ATOM 1183 N N . VAL A 1 154 ? 2.711 -9.407 -0.408 1.00 94.50 154 VAL A N 1
ATOM 1184 C CA . VAL A 1 154 ? 1.820 -10.019 -1.391 1.00 94.50 154 VAL A CA 1
ATOM 1185 C C . VAL A 1 154 ? 0.484 -9.303 -1.325 1.00 94.50 154 VAL A C 1
ATOM 1187 O O . VAL A 1 154 ? -0.078 -9.132 -0.239 1.00 94.50 154 VAL A O 1
ATOM 1190 N N . ALA A 1 155 ? -0.027 -8.882 -2.476 1.00 96.44 155 ALA A N 1
ATOM 1191 C CA . ALA A 1 155 ? -1.306 -8.204 -2.563 1.00 96.44 155 ALA A CA 1
ATOM 1192 C C . ALA A 1 155 ? -2.116 -8.694 -3.759 1.00 96.44 155 ALA A C 1
ATOM 1194 O O . ALA A 1 155 ? -1.548 -9.025 -4.796 1.00 96.44 155 ALA A O 1
ATOM 1195 N N . VAL A 1 156 ? -3.438 -8.678 -3.615 1.00 97.38 156 VAL A N 1
ATOM 1196 C CA . VAL A 1 156 ? -4.382 -9.017 -4.686 1.00 97.38 156 VAL A CA 1
ATOM 1197 C C . VAL A 1 156 ? -5.179 -7.800 -5.107 1.00 97.38 156 VAL A C 1
ATOM 1199 O O . VAL A 1 156 ? -5.473 -6.922 -4.289 1.00 97.38 156 VAL A O 1
ATOM 1202 N N . ARG A 1 157 ? -5.523 -7.720 -6.387 1.00 97.31 157 ARG A N 1
ATOM 1203 C CA . ARG A 1 157 ? -6.378 -6.667 -6.907 1.00 97.31 157 ARG A CA 1
ATOM 1204 C C . ARG A 1 157 ? -7.758 -6.799 -6.285 1.00 97.31 157 ARG A C 1
ATOM 1206 O O . ARG A 1 157 ? -8.277 -7.888 -6.059 1.00 97.31 157 ARG A O 1
ATOM 1213 N N . THR A 1 158 ? -8.370 -5.664 -5.986 1.00 95.00 158 THR A N 1
ATOM 1214 C CA . THR A 1 158 ? -9.696 -5.633 -5.383 1.00 95.00 158 THR A CA 1
ATOM 1215 C C . THR A 1 158 ? -10.530 -4.481 -5.923 1.00 95.00 158 THR A C 1
ATOM 1217 O O . THR A 1 158 ? -10.010 -3.437 -6.305 1.00 95.00 158 THR A O 1
ATOM 1220 N N . LYS A 1 159 ? -11.852 -4.673 -5.916 1.00 90.88 159 LYS A N 1
ATOM 1221 C CA . LYS A 1 159 ? -12.850 -3.628 -6.192 1.00 90.88 159 LYS A CA 1
ATOM 1222 C C . LYS A 1 159 ? -13.325 -2.923 -4.915 1.00 90.88 159 LYS A C 1
ATOM 1224 O O . LYS A 1 159 ? -14.256 -2.126 -4.966 1.00 90.88 159 LYS A O 1
ATOM 1229 N N . MET A 1 160 ? -12.732 -3.245 -3.762 1.00 83.88 160 MET A N 1
ATOM 1230 C CA . MET A 1 160 ? -13.081 -2.620 -2.489 1.00 83.88 160 MET A CA 1
ATOM 1231 C C . MET A 1 160 ? -12.856 -1.108 -2.540 1.00 83.88 160 MET A C 1
ATOM 1233 O O . MET A 1 160 ? -11.756 -0.641 -2.826 1.00 83.88 160 MET A O 1
ATOM 1237 N N . VAL A 1 161 ? -13.890 -0.349 -2.184 1.00 77.12 161 VAL A N 1
ATOM 1238 C CA . VAL A 1 161 ? -13.808 1.107 -2.053 1.00 77.12 161 VAL A CA 1
ATOM 1239 C C . VAL A 1 161 ? -13.308 1.454 -0.644 1.00 77.12 161 VAL A C 1
ATOM 1241 O O . VAL A 1 161 ? -13.754 0.833 0.330 1.00 77.12 161 VAL A O 1
ATOM 1244 N N . PRO A 1 162 ? -12.371 2.402 -0.486 1.00 72.69 162 PRO A N 1
ATOM 1245 C CA . PRO A 1 162 ? -11.940 2.868 0.827 1.00 72.69 162 PRO A CA 1
ATOM 1246 C C . PRO A 1 162 ? -13.103 3.405 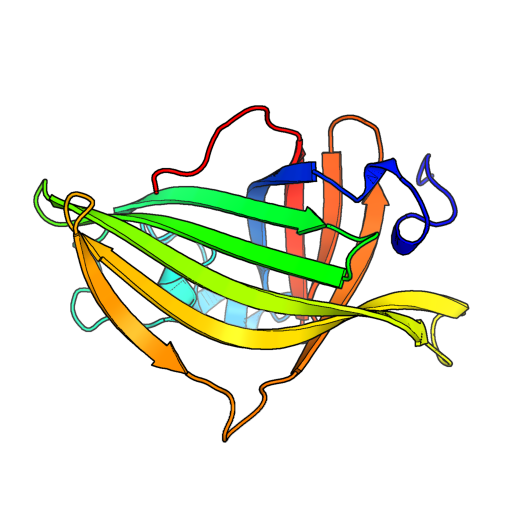1.662 1.00 72.69 162 PRO A C 1
ATOM 1248 O O . PRO A 1 162 ? -13.998 4.068 1.144 1.00 72.69 162 PRO A O 1
ATOM 1251 N N . SER A 1 163 ? -13.070 3.143 2.965 1.00 64.94 163 SER A N 1
ATOM 1252 C CA . SER A 1 163 ? -13.986 3.737 3.938 1.00 64.94 163 SER A CA 1
ATOM 1253 C C . SER A 1 163 ? -13.503 5.152 4.237 1.00 64.94 163 SER A C 1
ATOM 1255 O O . SER A 1 163 ? -12.742 5.360 5.178 1.00 64.94 163 SER A O 1
ATOM 1257 N N . LEU A 1 164 ? -13.864 6.100 3.371 1.00 56.59 164 LEU A N 1
ATOM 1258 C CA . LEU A 1 164 ? -13.656 7.530 3.604 1.00 56.59 164 LEU A CA 1
ATOM 1259 C C . LEU A 1 164 ? -14.770 8.098 4.497 1.00 56.59 164 LEU A C 1
ATOM 1261 O O . LEU A 1 164 ? -15.966 7.764 4.283 1.00 56.59 164 LEU A O 1
#

Radius of gyration: 15.87 Å; Cα contacts (8 Å, |Δi|>4): 374; chains: 1; bounding box: 39×35×42 Å

Mean predicted aligned error: 7.03 Å